Protein AF-A0A1G0KW53-F1 (afdb_monomer_lite)

Foldseek 3Di:
DDDPVCVPPCVPPVCVVVLPPPPDAWDWDQDLVALKIWIFGQDPVRDTDIDIGHQQDWDQPPVVRDIGRSVNVCPPPDDD

Sequence (80 aa):
MLSPSTERFDRGGRFAHYRRIETLREYLLLDPDRPAAELFRLDASGHWVLYTFGPDEEVELTSLSLKLPVADLFEDVEPE

pLDDT: mean 78.51, std 16.45, range [40.81, 94.19]

Structure (mmCIF, N/CA/C/O backbone):
data_AF-A0A1G0KW53-F1
#
_entry.id   AF-A0A1G0KW53-F1
#
loop_
_atom_site.group_PDB
_atom_site.id
_atom_site.type_symbol
_atom_site.label_atom_id
_atom_site.label_alt_id
_atom_site.label_comp_id
_atom_site.label_asym_id
_atom_site.label_entity_id
_atom_site.label_seq_id
_atom_site.pdbx_PDB_ins_code
_atom_site.Cartn_x
_atom_site.Cartn_y
_atom_site.Cartn_z
_atom_site.occupancy
_atom_site.B_iso_or_equiv
_atom_site.auth_seq_id
_atom_site.auth_comp_id
_atom_site.auth_asym_id
_atom_site.auth_atom_id
_atom_site.pdbx_PDB_model_num
ATOM 1 N N . MET A 1 1 ? 8.415 4.651 -0.688 1.00 48.12 1 MET A N 1
ATOM 2 C CA . MET A 1 1 ? 9.592 4.025 -1.317 1.00 48.12 1 MET A CA 1
ATOM 3 C C . MET A 1 1 ? 10.221 3.044 -0.348 1.00 48.12 1 MET A C 1
ATOM 5 O O . MET A 1 1 ? 10.536 3.420 0.779 1.00 48.12 1 MET A O 1
ATOM 9 N N . LEU A 1 2 ? 10.325 1.779 -0.748 1.00 51.31 2 LEU A N 1
ATOM 10 C CA . LEU A 1 2 ? 11.208 0.820 -0.088 1.00 51.31 2 LEU A CA 1
ATOM 11 C C . LEU A 1 2 ? 12.648 1.212 -0.431 1.00 51.31 2 LEU A C 1
ATOM 13 O O . LEU A 1 2 ? 12.951 1.405 -1.600 1.00 51.31 2 LEU A O 1
ATOM 17 N N . SER A 1 3 ? 13.507 1.397 0.571 1.00 40.81 3 SER A N 1
ATOM 18 C CA . SER A 1 3 ? 14.940 1.531 0.314 1.00 40.81 3 SER A CA 1
ATOM 19 C C . SER A 1 3 ? 15.566 0.134 0.154 1.00 40.81 3 SER A C 1
ATOM 21 O O . SER A 1 3 ? 15.099 -0.806 0.816 1.00 40.81 3 SER A O 1
ATOM 23 N N . PRO A 1 4 ? 16.635 -0.018 -0.655 1.00 46.47 4 PRO A N 1
ATOM 24 C CA . PRO A 1 4 ? 17.227 -1.322 -0.998 1.0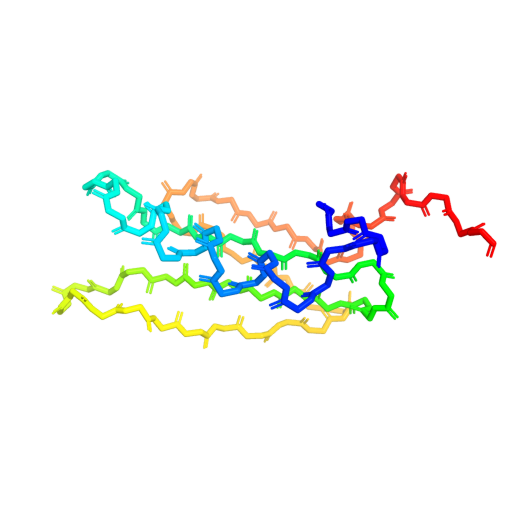0 46.47 4 PRO A CA 1
ATOM 25 C C . PRO A 1 4 ? 17.677 -2.159 0.213 1.00 46.47 4 PRO A C 1
ATOM 27 O O . PRO A 1 4 ? 17.765 -3.383 0.151 1.00 46.47 4 PRO A O 1
ATOM 30 N N . SER A 1 5 ? 17.920 -1.525 1.363 1.00 41.59 5 SER A N 1
ATOM 31 C CA . SER A 1 5 ? 18.448 -2.184 2.565 1.00 41.59 5 SER A CA 1
ATOM 32 C C . SER A 1 5 ? 17.397 -2.871 3.451 1.00 41.59 5 SER A C 1
ATOM 34 O O . SER A 1 5 ? 17.757 -3.441 4.483 1.00 41.59 5 SER A O 1
ATOM 36 N N . THR A 1 6 ? 16.111 -2.858 3.084 1.00 45.69 6 THR A N 1
ATOM 37 C CA . THR A 1 6 ? 15.038 -3.349 3.975 1.00 45.69 6 THR A CA 1
ATOM 38 C C . THR A 1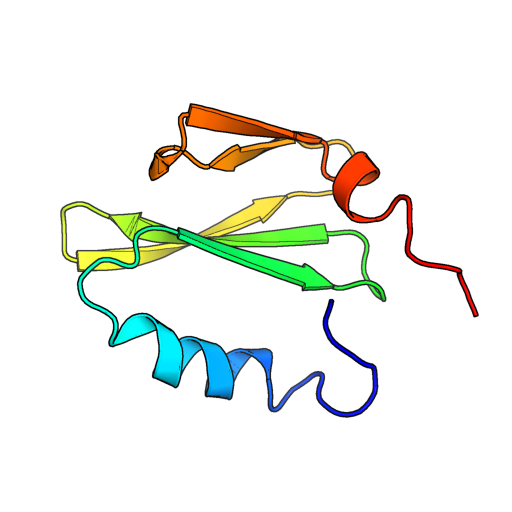 6 ? 13.93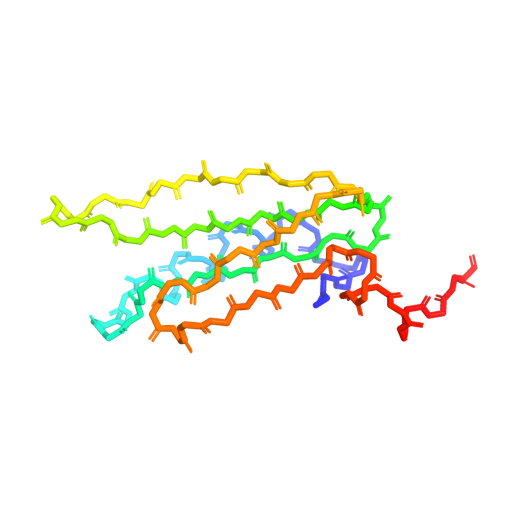0 -4.125 3.251 1.00 45.69 6 THR A C 1
ATOM 40 O O . THR A 1 6 ? 12.889 -4.398 3.840 1.00 45.69 6 THR A O 1
ATOM 43 N N . GLU A 1 7 ? 14.147 -4.535 2.001 1.00 47.31 7 GLU A N 1
ATOM 44 C CA . GLU A 1 7 ? 13.147 -5.112 1.081 1.00 47.31 7 GLU A CA 1
ATOM 45 C C . GLU A 1 7 ? 12.226 -6.184 1.713 1.00 47.31 7 GLU A C 1
ATOM 47 O O . GLU A 1 7 ? 10.997 -6.116 1.616 1.00 47.31 7 GLU A O 1
ATOM 52 N N . ARG A 1 8 ? 12.794 -7.156 2.442 1.00 47.41 8 ARG A N 1
ATOM 53 C CA . ARG A 1 8 ? 12.030 -8.280 3.020 1.00 47.41 8 ARG A CA 1
ATOM 54 C C . ARG A 1 8 ? 11.551 -8.044 4.453 1.00 47.41 8 ARG A C 1
ATOM 56 O O . ARG A 1 8 ? 10.566 -8.650 4.876 1.00 47.41 8 ARG A O 1
ATOM 63 N N . PHE A 1 9 ? 12.240 -7.183 5.202 1.00 45.00 9 PHE A N 1
ATOM 64 C CA . PHE A 1 9 ? 11.893 -6.875 6.593 1.00 45.00 9 PHE A CA 1
ATOM 65 C C . PHE A 1 9 ? 10.787 -5.808 6.668 1.00 45.00 9 PHE A C 1
ATOM 67 O O . PHE A 1 9 ? 9.892 -5.904 7.509 1.00 45.00 9 PHE A O 1
ATOM 74 N N . ASP A 1 10 ? 10.773 -4.849 5.736 1.00 54.31 10 ASP A N 1
ATOM 75 C CA . ASP A 1 10 ? 9.816 -3.743 5.743 1.00 54.31 10 ASP A CA 1
ATOM 76 C C . ASP A 1 10 ? 8.412 -4.133 5.277 1.00 54.31 10 ASP A C 1
ATOM 78 O O . ASP A 1 10 ? 7.435 -3.672 5.870 1.00 54.31 10 ASP A O 1
ATOM 82 N N . ARG A 1 11 ? 8.282 -4.997 4.258 1.00 59.38 11 ARG A N 1
ATOM 83 C CA . ARG A 1 11 ? 6.965 -5.395 3.722 1.00 59.38 11 ARG A CA 1
ATOM 84 C C . ARG A 1 11 ? 6.087 -6.072 4.783 1.00 59.38 11 ARG A C 1
ATOM 86 O O . ARG A 1 11 ? 4.915 -5.737 4.916 1.00 59.38 11 ARG A O 1
ATOM 93 N N . GLY A 1 12 ? 6.651 -6.988 5.575 1.00 62.12 12 GLY A N 1
ATOM 94 C CA . GLY A 1 12 ? 5.913 -7.693 6.632 1.00 62.12 12 GLY A CA 1
ATOM 95 C C . GLY A 1 12 ? 5.894 -6.958 7.976 1.00 62.12 12 GLY A C 1
ATOM 96 O O . GLY A 1 12 ? 4.859 -6.906 8.643 1.00 62.12 12 GLY A O 1
ATOM 97 N N . GLY A 1 13 ? 7.029 -6.376 8.377 1.00 69.50 13 GLY A N 1
ATOM 98 C CA . GLY A 1 13 ? 7.201 -5.759 9.693 1.00 69.50 13 GLY A CA 1
ATOM 99 C C . GLY A 1 13 ? 6.416 -4.458 9.861 1.00 69.50 13 GLY A C 1
ATOM 100 O O . GLY A 1 13 ? 5.691 -4.301 10.847 1.00 69.50 13 GLY A O 1
ATOM 101 N N . ARG A 1 14 ? 6.493 -3.544 8.880 1.00 73.88 14 ARG A N 1
ATOM 102 C CA . ARG A 1 14 ? 5.752 -2.272 8.930 1.00 73.88 14 ARG A CA 1
ATOM 103 C C . ARG A 1 14 ? 4.259 -2.485 8.797 1.00 73.88 14 ARG A C 1
ATOM 105 O O . ARG A 1 14 ? 3.499 -1.909 9.570 1.00 73.88 14 ARG A O 1
ATOM 112 N N . PHE A 1 15 ? 3.835 -3.356 7.883 1.00 79.50 15 PHE A N 1
ATOM 113 C CA . PHE A 1 15 ? 2.418 -3.657 7.709 1.00 79.50 15 PHE A CA 1
ATOM 114 C C . PHE A 1 15 ? 1.790 -4.218 8.996 1.00 79.50 15 PHE A C 1
ATOM 116 O O . PHE A 1 15 ? 0.732 -3.756 9.423 1.00 79.50 15 PHE A O 1
ATOM 123 N N . ALA A 1 16 ? 2.472 -5.143 9.684 1.00 80.69 16 ALA A N 1
ATOM 124 C CA . ALA A 1 16 ? 2.007 -5.687 10.962 1.00 80.69 16 ALA A CA 1
ATOM 125 C C . ALA A 1 16 ? 1.887 -4.629 12.076 1.00 80.69 16 ALA A C 1
ATOM 127 O O . ALA A 1 16 ? 1.052 -4.782 12.975 1.00 80.69 16 ALA A O 1
ATOM 128 N N . HIS A 1 17 ? 2.704 -3.574 12.025 1.00 82.56 17 HIS A N 1
ATOM 129 C CA . HIS A 1 17 ? 2.643 -2.453 12.956 1.00 82.56 17 HIS A CA 1
ATOM 130 C C . HIS A 1 17 ? 1.506 -1.485 12.603 1.00 82.56 17 HIS A C 1
ATOM 132 O O . HIS A 1 17 ? 0.644 -1.223 13.441 1.00 82.56 17 HIS A O 1
ATOM 138 N N . TYR A 1 18 ? 1.454 -1.009 11.357 1.00 83.06 18 TYR A N 1
ATOM 139 C CA . TYR A 1 18 ? 0.486 -0.001 10.921 1.00 83.06 18 TYR A CA 1
ATOM 140 C C . TYR A 1 18 ? -0.950 -0.514 10.886 1.00 83.06 18 TYR A C 1
ATOM 142 O O . TYR A 1 18 ? -1.858 0.234 11.235 1.00 83.06 18 TYR A O 1
ATOM 150 N N . ARG A 1 19 ? -1.180 -1.801 10.590 1.00 83.25 19 ARG A N 1
ATOM 151 C CA . ARG A 1 19 ? -2.534 -2.384 10.601 1.00 83.25 19 ARG A CA 1
ATOM 152 C C . ARG A 1 19 ? -3.227 -2.357 11.971 1.00 83.25 19 ARG A C 1
ATOM 154 O O . ARG A 1 19 ? -4.392 -2.723 12.063 1.00 83.25 19 ARG A O 1
ATOM 161 N N . ARG A 1 20 ? -2.504 -2.010 13.045 1.00 84.81 20 ARG A N 1
ATOM 162 C CA . ARG A 1 20 ? -3.058 -1.822 14.397 1.00 84.81 20 ARG A CA 1
ATOM 163 C C . ARG A 1 20 ? -3.707 -0.448 14.586 1.00 84.81 20 ARG A C 1
ATOM 165 O O . ARG A 1 20 ? -4.377 -0.243 15.590 1.00 84.81 20 ARG A O 1
ATOM 172 N N . ILE A 1 21 ? -3.491 0.490 13.664 1.00 88.62 21 ILE A N 1
ATOM 173 C CA . ILE A 1 21 ? -4.125 1.807 13.687 1.00 88.62 21 ILE A CA 1
ATOM 174 C C . ILE A 1 21 ? -5.588 1.632 13.269 1.00 88.62 21 ILE A C 1
ATOM 176 O O . ILE A 1 21 ? -5.869 1.289 12.125 1.00 88.62 21 ILE A O 1
ATOM 180 N N . GLU A 1 22 ? -6.523 1.886 14.186 1.00 85.88 22 GLU A N 1
ATOM 181 C CA . GLU A 1 22 ? -7.963 1.648 13.972 1.00 85.88 22 GLU A CA 1
ATOM 182 C C . GLU A 1 22 ? -8.564 2.481 12.831 1.00 85.88 22 GLU A C 1
ATOM 184 O O . GLU A 1 22 ? -9.548 2.089 12.204 1.00 85.88 22 GLU A O 1
ATOM 189 N N . THR A 1 23 ? -7.977 3.642 12.549 1.00 88.81 23 THR A N 1
ATOM 190 C CA . THR A 1 23 ? -8.426 4.540 11.482 1.00 88.81 23 THR A CA 1
ATOM 191 C C . THR A 1 23 ? -7.810 4.217 10.124 1.00 88.81 23 THR A C 1
ATOM 193 O O . THR A 1 23 ? -8.250 4.782 9.123 1.00 88.81 23 THR A O 1
ATOM 196 N N . LEU A 1 24 ? -6.822 3.316 10.054 1.00 90.94 24 LEU A N 1
ATOM 197 C CA . LEU A 1 24 ? -6.163 2.971 8.800 1.00 90.94 24 LEU A CA 1
ATOM 198 C C . LEU A 1 24 ? -7.106 2.142 7.924 1.00 90.94 24 LEU A C 1
ATOM 200 O O . LEU A 1 24 ? -7.537 1.054 8.301 1.00 90.94 24 LEU A O 1
ATOM 204 N N . ARG A 1 25 ? -7.411 2.662 6.735 1.00 92.12 25 ARG A N 1
ATOM 205 C CA . ARG A 1 25 ? -8.281 1.993 5.754 1.00 92.12 25 ARG A CA 1
ATOM 206 C C . ARG A 1 25 ? -7.514 1.427 4.574 1.00 92.12 25 ARG A C 1
ATOM 208 O O . ARG A 1 25 ? -7.901 0.399 4.030 1.00 92.12 25 ARG A O 1
ATOM 215 N N . GLU A 1 26 ? -6.439 2.098 4.192 1.00 92.88 26 GLU A N 1
ATOM 216 C CA . GLU A 1 26 ? -5.687 1.828 2.975 1.00 92.88 26 GLU A CA 1
ATOM 217 C C . GLU A 1 26 ? -4.192 1.983 3.265 1.00 92.88 26 GLU A C 1
ATOM 219 O O . GLU A 1 26 ? -3.775 2.933 3.927 1.00 92.88 26 GLU A O 1
ATOM 224 N N . TYR A 1 27 ? -3.391 1.028 2.799 1.00 90.88 27 TYR A N 1
ATOM 225 C CA . TYR A 1 27 ? -1.939 1.020 2.927 1.00 90.88 27 TYR A CA 1
ATOM 226 C C . TYR A 1 27 ? -1.330 0.711 1.561 1.00 90.88 27 TYR A C 1
ATOM 228 O O . TYR A 1 27 ? -1.394 -0.426 1.094 1.00 90.88 27 TYR A O 1
ATOM 236 N N . LEU A 1 28 ? -0.791 1.747 0.917 1.00 89.25 28 LEU A N 1
ATOM 237 C CA . LEU A 1 28 ? -0.168 1.669 -0.400 1.00 89.25 28 LEU A CA 1
ATOM 238 C C . LEU A 1 28 ? 1.342 1.473 -0.254 1.00 89.25 28 LEU A C 1
ATOM 240 O O . LEU A 1 28 ? 2.016 2.234 0.443 1.00 89.25 28 LEU A O 1
ATOM 244 N N . LEU A 1 29 ? 1.866 0.460 -0.929 1.00 86.25 29 LEU A N 1
ATOM 245 C CA . LEU A 1 29 ? 3.279 0.135 -0.984 1.00 86.25 29 LEU A CA 1
ATOM 246 C C . LEU A 1 29 ? 3.768 0.227 -2.430 1.00 86.25 29 LEU A C 1
ATOM 248 O O . LEU A 1 29 ? 3.131 -0.282 -3.349 1.00 86.25 29 LEU A O 1
ATOM 252 N N . LEU A 1 30 ? 4.905 0.897 -2.599 1.00 82.25 30 LEU A N 1
ATOM 253 C CA . LEU A 1 30 ? 5.562 1.117 -3.882 1.00 82.25 30 LEU A CA 1
ATOM 254 C C . LEU A 1 30 ? 6.946 0.492 -3.837 1.00 82.25 30 LEU A C 1
ATOM 256 O O . LEU A 1 30 ? 7.721 0.752 -2.905 1.00 82.25 30 LEU A O 1
ATOM 260 N N . ASP A 1 31 ? 7.215 -0.324 -4.844 1.00 76.25 31 ASP A N 1
ATOM 261 C CA . ASP A 1 31 ? 8.469 -1.027 -5.040 1.00 76.25 31 ASP A CA 1
ATOM 262 C C . ASP A 1 31 ? 9.232 -0.344 -6.188 1.00 76.25 31 ASP A C 1
ATOM 264 O O . ASP A 1 31 ? 8.803 -0.433 -7.333 1.00 76.25 31 ASP A O 1
ATOM 268 N N . PRO A 1 32 ? 10.293 0.431 -5.914 1.00 68.38 32 PRO A N 1
ATOM 269 C CA . PRO A 1 32 ? 11.019 1.139 -6.968 1.00 68.38 32 PRO A CA 1
ATOM 270 C C . PRO A 1 32 ? 11.786 0.190 -7.902 1.00 68.38 32 PRO A C 1
ATOM 272 O O . PRO A 1 32 ? 11.979 0.522 -9.067 1.00 68.38 32 PRO A O 1
ATOM 275 N N . ASP A 1 33 ? 12.163 -1.006 -7.433 1.00 70.75 33 ASP A N 1
ATOM 276 C CA . ASP A 1 33 ? 12.882 -2.006 -8.234 1.00 70.75 33 ASP A CA 1
ATOM 277 C C . ASP A 1 33 ? 11.945 -2.778 -9.180 1.00 70.75 33 ASP A C 1
ATOM 279 O O . ASP A 1 33 ? 12.372 -3.388 -10.166 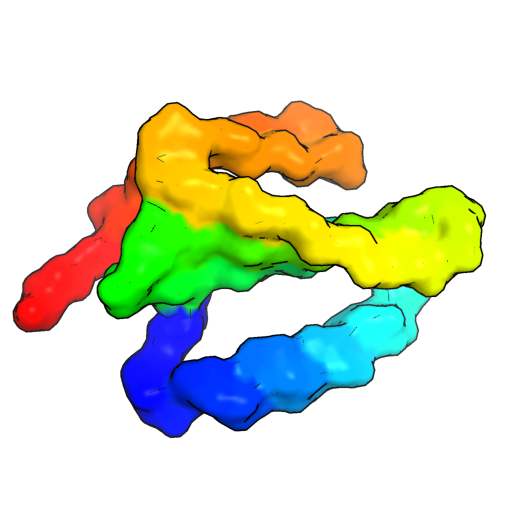1.00 70.75 33 ASP A O 1
ATOM 283 N N . ARG A 1 34 ? 10.641 -2.777 -8.881 1.00 71.62 34 ARG A N 1
ATOM 284 C CA . ARG A 1 34 ? 9.588 -3.380 -9.703 1.00 71.62 34 ARG A CA 1
ATOM 285 C C . ARG A 1 34 ? 8.445 -2.382 -9.833 1.00 71.62 34 ARG A C 1
ATOM 287 O O . ARG A 1 34 ? 7.659 -2.332 -8.893 1.00 71.62 34 ARG A O 1
ATOM 294 N N . PRO A 1 35 ? 8.295 -1.659 -10.961 1.00 70.75 35 PRO A N 1
ATOM 295 C CA . PRO A 1 35 ? 7.323 -0.573 -11.117 1.00 70.75 35 PRO A CA 1
ATOM 296 C C . PRO A 1 35 ? 5.884 -1.102 -11.050 1.00 70.75 35 PRO A C 1
ATOM 298 O O . PRO A 1 35 ? 5.227 -1.373 -12.053 1.00 70.75 35 PRO A O 1
ATOM 301 N N . ALA A 1 36 ? 5.432 -1.325 -9.827 1.00 82.06 36 ALA A N 1
ATOM 302 C CA . ALA A 1 36 ? 4.190 -1.953 -9.453 1.00 82.06 36 ALA A CA 1
ATOM 303 C C . ALA A 1 36 ? 3.789 -1.417 -8.079 1.00 82.06 36 ALA A C 1
ATOM 305 O O . ALA A 1 36 ? 4.625 -1.173 -7.200 1.00 82.06 36 ALA A O 1
ATOM 306 N N . ALA A 1 37 ? 2.486 -1.252 -7.897 1.00 88.50 37 ALA A N 1
ATOM 307 C CA . ALA A 1 37 ? 1.910 -0.786 -6.652 1.00 88.50 37 ALA A CA 1
ATOM 308 C C . ALA A 1 37 ? 1.096 -1.897 -5.986 1.00 88.50 37 ALA A C 1
ATOM 310 O O . ALA A 1 37 ? 0.369 -2.649 -6.636 1.00 88.50 37 ALA A O 1
ATOM 311 N N . GLU A 1 38 ? 1.198 -1.984 -4.664 1.00 91.00 38 GLU A N 1
ATOM 312 C CA . GLU A 1 38 ? 0.438 -2.914 -3.836 1.00 91.00 38 GLU A CA 1
ATOM 313 C C . GLU A 1 38 ? -0.412 -2.130 -2.844 1.00 91.00 38 GLU A C 1
ATOM 315 O O . GLU A 1 38 ? 0.110 -1.441 -1.968 1.00 91.00 38 GLU A O 1
ATOM 320 N N . LEU A 1 39 ? -1.731 -2.245 -2.953 1.00 92.44 39 LEU A N 1
ATOM 321 C CA . LEU A 1 39 ? -2.672 -1.620 -2.037 1.00 92.44 39 LEU A CA 1
ATOM 322 C C . LEU A 1 39 ? -3.301 -2.680 -1.141 1.00 92.44 39 LEU A C 1
ATOM 324 O O . LEU A 1 39 ? -4.053 -3.537 -1.602 1.00 92.44 39 LEU A O 1
ATOM 328 N N . PHE A 1 40 ? -3.056 -2.577 0.159 1.00 92.81 40 PHE A N 1
ATOM 329 C CA . PHE A 1 40 ? -3.826 -3.301 1.160 1.00 92.81 40 PHE A CA 1
ATOM 330 C C . PHE A 1 40 ? -5.004 -2.432 1.594 1.00 92.81 40 PHE A C 1
ATOM 332 O O . PHE A 1 40 ? -4.807 -1.322 2.088 1.00 92.81 40 PHE A O 1
ATOM 339 N N . ARG A 1 41 ? -6.230 -2.936 1.445 1.00 93.56 41 ARG A N 1
ATOM 340 C CA . ARG A 1 41 ? -7.454 -2.248 1.877 1.00 93.56 41 ARG A CA 1
ATOM 341 C C . ARG A 1 41 ? -8.179 -3.060 2.936 1.00 93.56 41 ARG A C 1
ATOM 343 O O . ARG A 1 41 ? -8.397 -4.255 2.749 1.00 93.56 41 ARG A O 1
ATOM 350 N N . LEU A 1 42 ? -8.571 -2.397 4.019 1.00 93.44 42 LEU A N 1
ATOM 351 C CA . LEU A 1 42 ? -9.443 -2.968 5.036 1.00 93.44 42 LEU A CA 1
ATOM 352 C C . LEU A 1 42 ? -10.886 -2.964 4.520 1.00 93.44 42 LEU A C 1
ATOM 354 O O . LEU A 1 42 ? -11.464 -1.899 4.293 1.00 93.44 42 LEU A O 1
ATOM 358 N N . ASP A 1 43 ? -11.462 -4.145 4.324 1.00 91.62 43 ASP A N 1
ATOM 359 C CA . ASP A 1 43 ? -12.852 -4.292 3.905 1.00 91.62 43 ASP A CA 1
ATOM 360 C C . ASP A 1 43 ? -13.838 -4.116 5.078 1.00 91.62 43 ASP A C 1
ATOM 362 O O . ASP A 1 43 ? -13.463 -3.996 6.249 1.00 91.62 43 ASP A O 1
ATOM 366 N N . ALA A 1 44 ? -15.136 -4.114 4.766 1.00 88.62 44 ALA A N 1
ATOM 367 C CA . ALA A 1 44 ? -16.194 -4.011 5.773 1.00 88.62 44 ALA A CA 1
ATOM 368 C C . ALA A 1 44 ? -16.261 -5.223 6.727 1.00 88.62 44 ALA A C 1
ATOM 370 O O . ALA A 1 44 ? -16.868 -5.127 7.792 1.00 88.62 44 ALA A O 1
ATOM 371 N N . SER A 1 45 ? -15.636 -6.344 6.359 1.00 92.00 45 SER A N 1
ATOM 372 C CA . SER A 1 45 ? -15.551 -7.567 7.163 1.00 92.00 45 SER A CA 1
ATOM 373 C C . SER A 1 45 ? -14.342 -7.565 8.108 1.00 92.00 45 SER A C 1
ATOM 375 O O . SER A 1 45 ? -14.194 -8.489 8.905 1.00 92.00 45 SER A O 1
ATOM 377 N N . GLY A 1 46 ? -13.478 -6.545 8.040 1.00 89.75 46 GLY A N 1
ATOM 378 C CA . GLY A 1 46 ? -12.256 -6.444 8.838 1.00 89.75 46 GLY A CA 1
ATOM 379 C C . GLY A 1 46 ? -11.056 -7.190 8.244 1.00 89.75 46 GLY A C 1
ATOM 380 O O . GLY A 1 46 ? -10.070 -7.422 8.947 1.00 89.75 46 GLY A O 1
ATOM 381 N N . HIS A 1 47 ? -11.110 -7.567 6.967 1.00 91.38 47 HIS A N 1
ATOM 382 C CA . HIS A 1 47 ? -10.018 -8.232 6.266 1.00 91.38 47 HIS A CA 1
ATOM 383 C C . HIS A 1 47 ? -9.184 -7.248 5.456 1.00 91.38 47 HIS A C 1
ATOM 385 O O . HIS A 1 47 ? -9.702 -6.349 4.800 1.00 91.38 47 HIS A O 1
ATOM 391 N N . TRP A 1 48 ? -7.873 -7.470 5.458 1.00 92.50 48 TRP A N 1
ATOM 392 C CA . TRP A 1 48 ? -6.960 -6.779 4.559 1.00 92.50 48 TRP A CA 1
ATOM 393 C C . TRP A 1 48 ? -6.906 -7.516 3.224 1.00 92.50 48 TRP A C 1
ATOM 395 O O . TRP A 1 48 ? -6.412 -8.641 3.156 1.00 92.50 48 TRP A O 1
ATOM 405 N N . VAL A 1 49 ? -7.412 -6.874 2.176 1.00 93.31 49 VAL A N 1
ATOM 406 C CA . VAL A 1 49 ? -7.409 -7.383 0.802 1.00 93.31 49 VAL A CA 1
ATOM 407 C C . VAL A 1 49 ? -6.285 -6.708 0.027 1.00 93.31 49 VAL A C 1
ATOM 409 O O . VAL A 1 49 ? -6.146 -5.487 0.092 1.00 93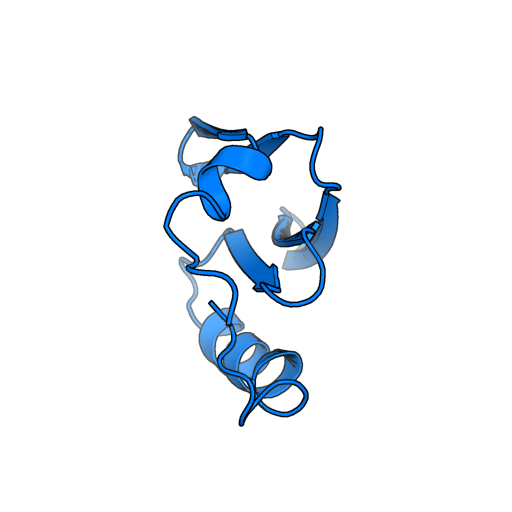.31 49 VAL A O 1
ATOM 412 N N . LEU A 1 50 ? -5.486 -7.503 -0.685 1.00 92.50 50 LEU A N 1
ATOM 413 C CA . LEU A 1 50 ? -4.394 -7.026 -1.530 1.00 92.50 50 LEU A CA 1
ATOM 414 C C . LEU A 1 50 ? -4.888 -6.798 -2.963 1.00 92.50 50 LEU A C 1
ATOM 416 O O . LEU A 1 50 ? -5.419 -7.715 -3.587 1.00 92.50 50 LEU A O 1
ATOM 420 N N . TYR A 1 51 ? -4.642 -5.598 -3.476 1.00 92.00 51 TYR A N 1
ATOM 421 C CA . TYR A 1 51 ? -4.797 -5.222 -4.877 1.00 92.00 51 TYR A CA 1
ATOM 422 C C . TYR A 1 51 ? -3.417 -4.892 -5.445 1.00 92.00 51 TYR A C 1
ATOM 424 O O . TYR A 1 51 ? -2.656 -4.149 -4.825 1.00 92.00 51 TYR A O 1
ATOM 432 N N . THR A 1 52 ? -3.090 -5.455 -6.602 1.00 91.38 52 THR A N 1
ATOM 433 C CA . THR A 1 52 ? -1.819 -5.229 -7.299 1.00 91.38 52 THR A CA 1
ATOM 434 C C . THR A 1 52 ? -2.078 -4.461 -8.579 1.00 91.38 52 THR A C 1
ATOM 436 O O . THR A 1 52 ? -3.000 -4.823 -9.306 1.00 91.38 52 THR A O 1
ATOM 439 N N . PHE A 1 53 ? -1.247 -3.464 -8.858 1.00 91.12 53 PHE A N 1
ATOM 440 C CA . PHE A 1 53 ? -1.358 -2.610 -10.033 1.00 91.12 53 PHE A CA 1
ATOM 441 C C . PHE A 1 53 ? -0.022 -2.577 -10.773 1.00 91.12 53 PHE A C 1
ATOM 443 O O . PHE A 1 53 ? 1.032 -2.416 -10.151 1.00 91.12 53 PHE A O 1
ATOM 450 N N . GLY A 1 54 ? -0.072 -2.746 -12.088 1.00 88.69 54 GLY A N 1
ATOM 451 C CA . GLY A 1 54 ? 1.051 -2.564 -12.997 1.00 88.69 54 GLY A CA 1
ATOM 452 C C . GLY A 1 54 ? 1.319 -1.091 -13.334 1.00 88.69 54 GLY A C 1
ATOM 453 O O . GLY A 1 54 ? 0.557 -0.213 -12.935 1.00 88.69 54 GLY A O 1
ATOM 454 N N . PRO A 1 55 ? 2.391 -0.812 -14.093 1.00 84.50 55 PRO A N 1
ATOM 455 C CA . PRO A 1 55 ? 2.846 0.551 -14.385 1.00 84.50 55 PRO A CA 1
ATOM 456 C C . PRO A 1 55 ? 1.842 1.383 -15.199 1.00 84.50 55 PRO A C 1
ATOM 458 O O . PRO A 1 55 ? 1.783 2.598 -15.031 1.00 84.50 55 PRO A O 1
ATOM 461 N N . ASP A 1 56 ? 1.034 0.732 -16.039 1.00 88.50 56 ASP A N 1
ATOM 462 C CA . ASP A 1 56 ? 0.017 1.372 -16.886 1.00 88.50 56 ASP A CA 1
ATOM 463 C C . ASP A 1 56 ? -1.369 1.457 -16.214 1.00 88.50 56 ASP A C 1
ATOM 465 O O . ASP A 1 56 ? -2.353 1.839 -16.851 1.00 88.50 56 ASP A O 1
ATOM 469 N N . GLU A 1 57 ? -1.479 1.053 -14.945 1.00 91.38 57 GLU A N 1
ATOM 470 C CA . GLU A 1 57 ? -2.736 1.044 -14.196 1.00 91.38 57 GLU A CA 1
ATOM 471 C C . GLU A 1 57 ? -2.865 2.256 -13.258 1.00 91.38 57 GLU A C 1
ATOM 473 O O . GLU A 1 57 ? -1.924 3.013 -13.018 1.00 91.38 57 GLU A O 1
ATOM 478 N N . GLU A 1 58 ? -4.069 2.444 -12.718 1.00 91.94 58 GLU A N 1
ATOM 479 C CA . GLU A 1 58 ? -4.397 3.510 -11.774 1.00 91.94 58 GLU A CA 1
ATOM 480 C C . GLU A 1 58 ? -4.751 2.908 -10.412 1.00 91.94 58 GLU A C 1
ATOM 482 O O . GLU A 1 58 ? -5.606 2.027 -10.300 1.00 91.94 58 GLU A O 1
ATOM 487 N N . VAL A 1 59 ? -4.117 3.424 -9.363 1.00 92.62 59 VAL A N 1
ATOM 488 C CA . VAL A 1 59 ? -4.465 3.129 -7.976 1.00 92.62 59 VAL A CA 1
ATOM 489 C C . VAL A 1 59 ? -5.579 4.070 -7.543 1.00 92.62 59 VAL A C 1
ATOM 491 O O . VAL A 1 59 ? -5.412 5.288 -7.518 1.00 92.62 59 VAL A O 1
ATOM 494 N N . GLU A 1 60 ? -6.704 3.507 -7.114 1.00 94.19 60 GLU A N 1
ATOM 495 C CA . GLU A 1 60 ? -7.764 4.266 -6.455 1.00 94.19 60 GLU A CA 1
ATOM 496 C C . GLU A 1 60 ? -7.670 4.107 -4.934 1.00 94.19 60 GLU A C 1
ATOM 498 O O . GLU A 1 60 ? -7.829 3.007 -4.403 1.00 94.19 60 GLU A O 1
ATOM 503 N N . LEU A 1 61 ? -7.470 5.217 -4.225 1.00 91.75 61 LEU A N 1
ATOM 504 C CA . LEU A 1 61 ? -7.588 5.335 -2.773 1.00 91.75 61 LEU A CA 1
ATOM 505 C C . LEU A 1 61 ? -9.002 5.807 -2.427 1.00 91.75 61 LEU A C 1
ATOM 507 O O . LEU A 1 61 ? -9.296 7.003 -2.350 1.00 91.75 61 LEU A O 1
ATOM 511 N N . THR A 1 62 ? -9.899 4.846 -2.226 1.00 89.50 62 THR A N 1
ATOM 512 C CA . THR A 1 62 ? -11.328 5.083 -1.977 1.00 89.50 62 THR A CA 1
ATOM 513 C C . THR A 1 62 ? -11.587 5.892 -0.710 1.00 89.50 62 THR A C 1
ATOM 515 O O . THR A 1 62 ? -12.512 6.702 -0.684 1.00 89.50 62 THR A O 1
ATOM 518 N N . SER A 1 63 ? -10.755 5.740 0.328 1.00 85.88 63 SER A N 1
ATOM 519 C CA . SER A 1 63 ? -10.901 6.503 1.574 1.00 85.88 63 SER A CA 1
ATOM 520 C C . SER A 1 63 ? -10.601 7.994 1.395 1.00 85.88 63 SER A C 1
ATOM 522 O O . SER A 1 63 ? -11.083 8.809 2.179 1.00 85.88 63 SER A O 1
ATOM 524 N N . LEU A 1 64 ? -9.853 8.347 0.345 1.00 87.50 64 LEU A N 1
ATOM 525 C CA . LEU A 1 64 ? -9.475 9.716 -0.002 1.00 87.50 64 LEU A CA 1
ATOM 526 C C . LEU A 1 64 ? -10.187 10.233 -1.260 1.00 87.50 64 LEU A C 1
ATOM 528 O O . LEU A 1 64 ? -9.995 11.391 -1.618 1.00 87.50 64 LEU A O 1
ATOM 532 N N . SER A 1 65 ? -10.999 9.401 -1.929 1.00 90.06 65 SER A N 1
ATOM 533 C CA . SER A 1 65 ? -11.568 9.700 -3.256 1.00 90.06 65 SER A CA 1
ATOM 534 C C . SER A 1 65 ? -10.500 10.170 -4.254 1.00 90.06 65 SER A C 1
ATOM 536 O O . SER A 1 65 ? -10.715 11.105 -5.024 1.00 90.06 65 SER A O 1
ATOM 538 N N . LEU A 1 66 ? -9.325 9.538 -4.193 1.00 90.44 66 LEU A N 1
ATOM 539 C CA . LEU A 1 66 ? -8.138 9.920 -4.950 1.00 90.44 66 LEU A CA 1
ATOM 540 C C . LEU A 1 66 ? -7.749 8.801 -5.914 1.00 90.44 66 LEU A C 1
ATOM 542 O O . LEU A 1 66 ? -7.792 7.625 -5.562 1.00 90.44 66 LEU A O 1
ATOM 546 N N . LYS A 1 67 ? -7.345 9.188 -7.118 1.00 92.38 67 LYS A N 1
ATOM 547 C CA . LYS A 1 67 ? -6.907 8.306 -8.195 1.00 92.38 67 LYS A CA 1
ATOM 548 C C . LYS A 1 67 ? -5.516 8.729 -8.631 1.00 92.38 67 LYS A C 1
ATOM 550 O O . LYS A 1 67 ? -5.279 9.922 -8.808 1.00 92.38 67 LYS A O 1
ATOM 555 N N . LEU A 1 68 ? -4.607 7.769 -8.715 1.00 89.88 68 LEU A N 1
ATOM 556 C CA . LEU A 1 68 ? -3.187 8.001 -8.956 1.00 89.88 68 LEU A CA 1
ATOM 557 C C . LEU A 1 68 ? -2.705 7.021 -10.028 1.00 89.88 68 LEU A C 1
ATOM 559 O O . LEU A 1 68 ? -2.729 5.812 -9.773 1.00 89.88 68 LEU A O 1
ATOM 563 N N . PRO A 1 69 ? -2.270 7.495 -11.206 1.00 90.81 69 PRO A N 1
ATOM 564 C CA . PRO A 1 69 ? -1.553 6.659 -12.158 1.00 90.81 69 PRO A CA 1
ATOM 565 C C . PRO A 1 69 ? -0.313 6.072 -11.488 1.00 90.81 69 PRO A C 1
ATOM 567 O O . PRO A 1 69 ? 0.408 6.780 -10.786 1.00 90.81 69 PRO A O 1
ATOM 570 N N . VAL A 1 70 ? -0.054 4.779 -11.685 1.00 86.69 70 VAL A N 1
ATOM 571 C CA . VAL A 1 70 ? 1.124 4.139 -11.085 1.00 86.69 70 VAL A CA 1
ATOM 572 C C . VAL A 1 70 ? 2.410 4.791 -11.593 1.00 86.69 70 VAL A C 1
ATOM 574 O O . VAL A 1 70 ? 3.325 4.984 -10.801 1.00 86.69 70 VAL A O 1
ATOM 577 N N . ALA A 1 71 ? 2.459 5.203 -12.861 1.00 84.31 71 ALA A N 1
ATOM 578 C CA . ALA A 1 71 ? 3.587 5.936 -13.437 1.00 84.31 71 ALA A CA 1
ATOM 579 C C . ALA A 1 71 ? 3.970 7.197 -12.634 1.00 84.31 71 ALA A C 1
ATOM 581 O O . ALA A 1 71 ? 5.143 7.377 -12.308 1.00 84.31 71 ALA A O 1
ATOM 582 N N . ASP A 1 72 ? 2.987 8.008 -12.232 1.00 82.88 72 ASP A N 1
ATOM 583 C CA . ASP A 1 72 ? 3.203 9.260 -11.490 1.00 82.88 72 ASP A CA 1
ATOM 584 C C . ASP A 1 72 ? 3.790 9.008 -10.088 1.00 82.88 72 ASP A C 1
ATOM 586 O O . ASP A 1 72 ? 4.468 9.857 -9.513 1.00 82.88 72 ASP A O 1
ATOM 590 N N . LEU A 1 73 ? 3.564 7.816 -9.522 1.00 78.25 73 LEU A N 1
ATOM 591 C CA . LEU A 1 73 ? 4.094 7.429 -8.209 1.00 78.25 73 LEU A CA 1
ATOM 592 C C . LEU A 1 73 ? 5.606 7.164 -8.221 1.00 78.25 73 LEU A C 1
ATOM 594 O O . LEU A 1 73 ? 6.216 7.092 -7.151 1.00 78.25 73 LEU A O 1
ATOM 598 N N . PHE A 1 74 ? 6.193 7.008 -9.409 1.00 73.06 74 PHE A N 1
ATOM 599 C CA . PHE A 1 74 ? 7.615 6.744 -9.614 1.00 73.06 74 PHE A CA 1
ATOM 600 C C . PHE A 1 74 ? 8.356 7.906 -10.300 1.00 73.06 74 PHE A C 1
ATOM 602 O O . PHE A 1 74 ? 9.550 7.775 -10.556 1.00 73.06 74 PHE A O 1
ATOM 609 N N . GLU A 1 75 ? 7.694 9.041 -10.569 1.00 61.84 75 GLU A N 1
ATOM 610 C CA . GLU A 1 75 ? 8.256 10.150 -11.365 1.00 61.84 75 GLU A CA 1
ATOM 611 C C . GLU A 1 75 ? 9.503 10.809 -10.725 1.00 61.84 75 GLU A C 1
ATOM 613 O O . GLU A 1 75 ? 10.402 11.236 -11.443 1.00 61.84 75 GLU A O 1
ATOM 618 N N . ASP A 1 76 ? 9.614 10.807 -9.390 1.00 58.41 76 ASP A N 1
ATOM 619 C CA . ASP A 1 76 ? 10.755 11.362 -8.629 1.00 58.41 76 ASP A CA 1
ATOM 620 C C . ASP A 1 76 ? 11.788 10.304 -8.182 1.00 58.41 76 ASP A C 1
ATOM 622 O O . ASP A 1 76 ? 12.669 10.578 -7.361 1.00 58.41 76 ASP A O 1
ATOM 626 N N . VAL A 1 77 ? 11.682 9.064 -8.668 1.00 57.41 77 VAL A N 1
ATOM 627 C CA . VAL A 1 77 ? 12.657 8.018 -8.341 1.00 57.41 77 VAL A CA 1
ATOM 628 C C . VAL A 1 77 ? 13.785 8.079 -9.364 1.00 57.41 77 VAL A C 1
ATOM 630 O O . VAL A 1 77 ? 13.664 7.538 -10.460 1.00 57.41 77 VAL A O 1
ATOM 633 N N . GLU A 1 78 ? 14.880 8.761 -9.020 1.00 49.62 78 GLU A N 1
ATOM 634 C CA . GLU A 1 78 ? 16.100 8.733 -9.833 1.00 49.62 78 GLU A CA 1
ATOM 635 C C . GLU A 1 78 ? 16.560 7.271 -10.013 1.00 49.62 78 GLU A C 1
ATOM 637 O O . GLU A 1 78 ? 16.781 6.582 -9.012 1.00 49.62 78 GLU A O 1
ATOM 642 N N . PRO A 1 79 ? 16.687 6.766 -11.254 1.00 49.84 79 PRO A N 1
ATOM 643 C CA . PRO A 1 79 ? 17.285 5.459 -11.487 1.00 49.84 79 PRO A CA 1
ATOM 644 C C . PRO A 1 79 ? 18.790 5.543 -11.186 1.00 49.84 79 PRO A C 1
ATOM 646 O O . PRO A 1 79 ? 19.485 6.363 -11.788 1.00 49.84 79 PRO A O 1
ATOM 649 N N . GLU A 1 80 ? 19.282 4.720 -10.254 1.00 45.97 80 GLU A N 1
ATOM 650 C CA . GLU A 1 80 ? 20.728 4.531 -10.013 1.00 45.97 80 GLU A CA 1
ATOM 651 C C . GLU A 1 80 ? 21.412 3.737 -11.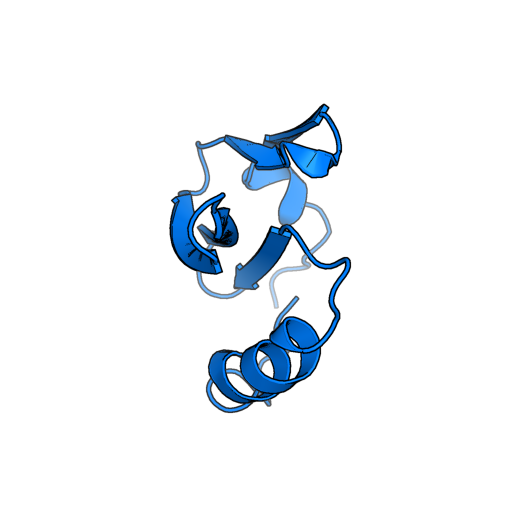140 1.00 45.97 80 GLU A C 1
ATOM 653 O O . GLU A 1 80 ? 20.813 2.758 -11.649 1.00 45.97 80 GLU A O 1
#

Secondary structure (DSSP, 8-state):
---GGGHHHHHHHHHHHHTT-TT--EEEEEETTTTEEEEEEE-TTS-EEEEEE-TTSEEEEGGGTEEEETGGGGTT----

Radius of gyration: 13.08 Å; chains: 1; bounding box: 37×20×31 Å